Protein AF-A0A3M1E7M9-F1 (afdb_monomer_lite)

Structure (mmCIF, N/CA/C/O backbone):
data_AF-A0A3M1E7M9-F1
#
_entry.id   AF-A0A3M1E7M9-F1
#
loop_
_atom_site.group_PDB
_atom_site.id
_atom_site.type_symbol
_atom_site.label_atom_id
_atom_site.label_alt_id
_atom_site.label_comp_id
_atom_site.label_asym_id
_atom_site.label_entity_id
_atom_site.label_seq_id
_atom_site.pdbx_PDB_ins_code
_atom_site.Cartn_x
_atom_site.Cartn_y
_atom_site.Cartn_z
_atom_site.occupancy
_atom_site.B_iso_or_equiv
_atom_site.auth_seq_id
_atom_site.auth_comp_id
_atom_site.auth_asym_id
_atom_site.auth_atom_id
_atom_site.pdbx_PDB_model_num
ATOM 1 N N . MET A 1 1 ? 15.498 14.305 -27.304 1.00 53.19 1 MET A N 1
ATOM 2 C CA . MET A 1 1 ? 16.565 13.581 -26.579 1.00 53.19 1 MET A CA 1
ATOM 3 C C . MET A 1 1 ? 16.084 12.156 -26.395 1.00 53.19 1 MET A C 1
ATOM 5 O O . MET A 1 1 ? 14.918 11.993 -26.064 1.00 53.19 1 MET A O 1
ATOM 9 N N . ASN A 1 2 ? 16.913 11.148 -26.668 1.00 62.56 2 ASN A N 1
ATOM 10 C CA . ASN A 1 2 ? 16.513 9.755 -26.461 1.00 62.56 2 ASN A CA 1
ATOM 11 C C . ASN A 1 2 ? 16.380 9.504 -24.957 1.00 62.56 2 ASN A C 1
ATOM 13 O O . ASN A 1 2 ? 17.324 9.768 -24.212 1.00 62.56 2 ASN A O 1
ATOM 17 N N . THR A 1 3 ? 15.216 9.039 -24.512 1.00 67.75 3 THR A N 1
ATOM 18 C CA . THR A 1 3 ? 15.017 8.628 -23.123 1.00 67.75 3 THR A CA 1
ATOM 19 C C . THR A 1 3 ? 15.989 7.491 -22.791 1.00 67.75 3 THR A C 1
ATOM 21 O O . THR A 1 3 ? 16.017 6.507 -23.534 1.00 67.75 3 THR A O 1
ATOM 24 N N . PRO A 1 4 ? 16.780 7.583 -21.706 1.00 79.31 4 PRO A N 1
ATOM 25 C CA . PRO A 1 4 ? 17.710 6.529 -21.319 1.00 79.31 4 PRO A CA 1
ATOM 26 C C . PRO A 1 4 ? 16.947 5.375 -20.653 1.00 79.31 4 PRO A C 1
ATOM 28 O O . PRO A 1 4 ? 16.944 5.239 -19.433 1.00 79.31 4 PRO A O 1
ATOM 31 N N . VAL A 1 5 ? 16.257 4.564 -21.456 1.00 87.88 5 VAL A N 1
ATOM 32 C CA . VAL A 1 5 ? 15.600 3.337 -20.988 1.00 87.88 5 VAL A CA 1
ATOM 33 C C . VAL A 1 5 ? 16.650 2.227 -20.887 1.00 87.88 5 VAL A C 1
ATOM 35 O O . VAL A 1 5 ? 17.289 1.927 -21.899 1.00 87.88 5 VAL A O 1
ATOM 38 N N . PRO A 1 6 ? 16.859 1.620 -19.703 1.00 90.44 6 PRO A N 1
ATOM 39 C CA . PRO A 1 6 ? 17.775 0.495 -19.565 1.00 90.44 6 PRO A CA 1
ATOM 40 C C . PRO A 1 6 ? 17.345 -0.690 -20.435 1.00 90.44 6 PRO A C 1
ATOM 42 O O . PRO A 1 6 ? 16.156 -0.927 -20.651 1.00 90.44 6 PRO A O 1
ATOM 45 N N . VAL A 1 7 ? 18.322 -1.453 -20.923 1.00 91.00 7 VAL A N 1
ATOM 46 C CA . VAL A 1 7 ? 18.052 -2.683 -21.676 1.00 91.00 7 VAL A CA 1
ATOM 47 C C . VAL A 1 7 ? 17.477 -3.738 -20.715 1.00 91.00 7 VAL A C 1
ATOM 49 O O . VAL A 1 7 ? 17.977 -3.847 -19.596 1.00 91.00 7 VAL A O 1
ATOM 52 N N . PRO A 1 8 ? 16.441 -4.504 -21.107 1.00 91.44 8 PRO A N 1
ATOM 53 C CA . PRO A 1 8 ? 15.911 -5.586 -20.283 1.00 91.44 8 PRO A CA 1
ATOM 54 C C . PRO A 1 8 ? 16.950 -6.679 -20.020 1.00 91.44 8 PRO A C 1
ATOM 56 O O . PRO A 1 8 ? 17.658 -7.099 -20.937 1.00 91.44 8 PRO A O 1
ATOM 59 N N . ASP A 1 9 ? 16.975 -7.189 -18.790 1.00 89.44 9 ASP A N 1
ATOM 60 C CA . ASP A 1 9 ? 17.761 -8.369 -18.438 1.00 89.44 9 ASP A CA 1
ATOM 61 C C . ASP A 1 9 ? 17.185 -9.645 -19.074 1.00 89.44 9 ASP A C 1
ATOM 63 O O . ASP A 1 9 ? 16.005 -9.732 -19.428 1.00 89.44 9 ASP A O 1
ATOM 67 N N . SER A 1 10 ? 18.020 -10.680 -19.193 1.00 92.12 10 SER A N 1
ATOM 68 C CA . SER A 1 10 ? 17.574 -11.997 -19.646 1.00 92.12 10 SER A CA 1
ATOM 69 C C . SER A 1 10 ? 16.642 -12.645 -18.621 1.00 92.12 10 SER A C 1
ATOM 71 O O . SER A 1 10 ? 17.006 -12.799 -17.454 1.00 92.12 10 SER A O 1
ATOM 73 N N . ILE A 1 11 ? 15.473 -13.104 -19.066 1.00 92.94 11 ILE A N 1
ATOM 74 C CA . ILE A 1 11 ? 14.528 -13.825 -18.210 1.00 92.94 11 ILE A CA 1
ATOM 75 C C . ILE A 1 11 ? 15.041 -15.266 -18.005 1.00 92.94 11 ILE A C 1
ATOM 77 O O . ILE A 1 11 ? 15.313 -15.955 -18.989 1.00 92.94 11 ILE A O 1
ATOM 81 N N . PRO A 1 12 ? 15.151 -15.761 -16.756 1.00 89.94 12 PRO A N 1
ATOM 82 C CA . PRO A 1 12 ? 15.818 -17.034 -16.454 1.00 89.94 12 PRO A CA 1
ATOM 83 C C . PRO A 1 12 ? 15.037 -18.287 -16.890 1.00 89.94 12 PRO A C 1
ATOM 85 O O . PRO A 1 12 ? 15.571 -19.391 -16.856 1.00 89.94 12 PRO A O 1
ATOM 88 N N . THR A 1 13 ? 13.764 -18.148 -17.263 1.00 93.62 13 THR A N 1
ATOM 89 C CA . THR A 1 13 ? 12.902 -19.242 -17.735 1.00 93.62 13 THR A CA 1
ATOM 90 C C . THR A 1 13 ? 11.836 -18.700 -18.692 1.00 93.62 13 THR A C 1
ATOM 92 O O . THR A 1 13 ? 11.834 -17.516 -19.029 1.00 93.62 13 THR A O 1
ATOM 95 N N . ALA A 1 14 ? 10.908 -19.548 -19.138 1.00 95.50 14 ALA A N 1
ATOM 96 C CA . ALA A 1 14 ? 9.787 -19.132 -19.968 1.00 95.50 14 ALA A CA 1
ATOM 97 C C . ALA A 1 14 ? 8.966 -18.035 -19.267 1.00 95.50 14 ALA A C 1
ATOM 99 O O . ALA A 1 14 ? 8.345 -18.265 -18.227 1.00 95.50 14 ALA A O 1
ATOM 100 N N . TRP A 1 15 ? 8.940 -16.847 -19.876 1.00 95.75 15 TRP A N 1
ATOM 101 C CA . TRP A 1 15 ? 8.303 -15.641 -19.337 1.00 95.75 15 TRP A CA 1
ATOM 102 C C . TRP A 1 15 ? 6.825 -15.843 -18.959 1.00 95.75 15 TRP A C 1
ATOM 104 O O . TRP A 1 15 ? 6.336 -15.228 -18.012 1.00 95.75 15 TRP A O 1
ATOM 114 N N . GLY A 1 16 ? 6.129 -16.749 -19.656 1.00 97.19 16 GLY A N 1
ATOM 115 C CA . GLY A 1 16 ? 4.718 -17.056 -19.425 1.00 97.19 16 GLY A CA 1
ATOM 116 C C . GLY A 1 16 ? 4.407 -17.536 -18.004 1.00 97.19 16 GLY A C 1
ATOM 117 O O . GLY A 1 16 ? 3.324 -17.247 -17.503 1.00 97.19 16 GLY A O 1
ATOM 118 N N . TRP A 1 17 ? 5.352 -18.189 -17.315 1.00 96.88 17 TRP A N 1
ATOM 119 C CA . TRP A 1 17 ? 5.167 -18.578 -15.911 1.00 96.88 17 TRP A CA 1
ATOM 120 C C . TRP A 1 17 ? 5.060 -17.365 -14.992 1.00 96.88 17 TRP A C 1
ATOM 122 O O . TRP A 1 17 ? 4.140 -17.286 -14.180 1.00 96.88 17 TRP A O 1
ATOM 132 N N . PHE A 1 18 ? 5.963 -16.396 -15.148 1.00 97.31 18 PHE A N 1
ATOM 133 C CA . PHE A 1 18 ? 5.931 -15.165 -14.362 1.00 97.31 18 PHE A CA 1
ATOM 134 C C . PHE A 1 18 ? 4.671 -14.357 -14.660 1.00 97.31 18 PHE A C 1
ATOM 136 O O . PHE A 1 18 ? 4.034 -13.872 -13.731 1.00 97.31 18 PHE A O 1
ATOM 143 N N . GLN A 1 19 ? 4.261 -14.285 -15.931 1.00 97.44 19 GLN A N 1
ATOM 144 C CA . GLN A 1 19 ? 3.019 -13.616 -16.320 1.00 97.44 19 GLN A CA 1
ATOM 145 C C . GLN A 1 19 ? 1.799 -14.291 -15.684 1.00 97.44 19 GLN A C 1
ATOM 147 O O . GLN A 1 19 ? 0.935 -13.614 -15.134 1.00 97.44 19 GLN A O 1
ATOM 152 N N . PHE A 1 20 ? 1.726 -15.622 -15.731 1.00 98.12 20 PHE A N 1
ATOM 153 C CA . PHE A 1 20 ? 0.634 -16.377 -15.125 1.00 98.12 20 PHE A CA 1
ATOM 154 C C . PHE A 1 20 ? 0.550 -16.133 -13.614 1.00 98.12 20 PHE A C 1
ATOM 156 O O . PHE A 1 20 ? -0.514 -15.774 -13.109 1.00 98.12 20 PHE A O 1
ATOM 163 N N . PHE A 1 21 ? 1.665 -16.270 -12.890 1.00 97.69 21 PHE A N 1
ATOM 164 C CA . PHE A 1 21 ? 1.666 -16.060 -11.443 1.00 97.69 21 PHE A CA 1
ATOM 165 C C . PHE A 1 21 ? 1.433 -14.599 -11.056 1.00 97.69 21 PHE A C 1
ATOM 167 O O . PHE A 1 21 ? 0.767 -14.350 -10.051 1.00 97.69 21 PHE A O 1
ATOM 174 N N . LEU A 1 22 ? 1.900 -13.635 -11.851 1.00 97.94 22 LEU A N 1
ATOM 175 C CA . LEU A 1 22 ? 1.548 -12.224 -11.691 1.00 97.94 22 LEU A CA 1
ATOM 176 C C . LEU A 1 22 ? 0.029 -12.031 -11.791 1.00 97.94 22 LEU A C 1
ATOM 178 O O . LEU A 1 22 ? -0.579 -11.469 -10.881 1.00 97.94 22 LEU A O 1
ATOM 182 N N . LEU A 1 23 ? -0.593 -12.553 -12.853 1.00 97.88 23 LEU A N 1
ATOM 183 C CA . LEU A 1 23 ? -2.036 -12.443 -13.088 1.00 97.88 23 LEU A CA 1
ATOM 184 C C . LEU A 1 23 ? -2.884 -13.234 -12.083 1.00 97.88 23 LEU A C 1
ATOM 186 O O . LEU A 1 23 ? -4.052 -12.910 -11.903 1.00 97.88 23 LEU A O 1
ATOM 190 N N . LEU A 1 24 ? -2.318 -14.238 -11.413 1.00 98.00 24 LEU A N 1
ATOM 191 C CA . LEU A 1 24 ? -2.980 -14.966 -10.330 1.00 98.00 24 LEU A CA 1
ATOM 192 C C . LEU A 1 24 ? -2.858 -14.238 -8.985 1.00 98.00 24 LEU A C 1
ATOM 194 O O . LEU A 1 24 ? -3.837 -14.092 -8.257 1.00 98.00 24 LEU A O 1
ATOM 198 N N . THR A 1 25 ? -1.651 -13.798 -8.630 1.00 98.06 25 THR A N 1
ATOM 199 C CA . THR A 1 25 ? -1.359 -13.254 -7.295 1.00 98.06 25 THR A CA 1
ATOM 200 C C . THR A 1 25 ? -1.782 -11.799 -7.143 1.00 98.06 25 THR A C 1
ATOM 202 O O . THR A 1 25 ? -2.200 -11.407 -6.054 1.00 98.06 25 THR A O 1
ATOM 205 N N . PHE A 1 26 ? -1.765 -11.007 -8.218 1.00 98.00 26 PHE A N 1
ATOM 206 C CA . PHE A 1 26 ? -2.193 -9.611 -8.162 1.00 98.00 26 PHE A CA 1
ATOM 207 C C . PHE A 1 26 ? -3.688 -9.452 -7.815 1.00 98.00 26 PHE A C 1
ATOM 209 O O . PHE A 1 26 ? -3.991 -8.698 -6.890 1.00 98.00 26 PHE A O 1
ATOM 216 N N . PRO A 1 27 ? -4.640 -10.193 -8.421 1.00 98.44 27 PRO A N 1
ATOM 217 C CA . PRO A 1 27 ? -6.035 -10.163 -7.978 1.00 98.44 27 PRO A CA 1
ATOM 218 C C . PRO A 1 27 ? -6.232 -10.607 -6.525 1.00 98.44 27 PRO A C 1
ATOM 220 O O . PRO A 1 27 ? -7.061 -10.030 -5.824 1.00 98.44 27 PRO A O 1
ATOM 223 N N . LEU A 1 28 ? -5.460 -11.590 -6.045 1.00 98.31 28 LEU A N 1
ATOM 224 C CA . LEU A 1 28 ? -5.510 -12.013 -4.640 1.00 98.31 28 LEU A CA 1
ATOM 225 C C . LEU A 1 28 ? -5.034 -10.896 -3.705 1.00 98.31 28 LEU A C 1
ATOM 227 O O . LEU A 1 28 ? -5.691 -10.614 -2.706 1.00 98.31 28 LEU A O 1
ATOM 231 N N . HIS A 1 29 ? -3.950 -10.201 -4.055 1.00 98.38 29 HIS A N 1
ATOM 232 C CA . HIS A 1 29 ? -3.526 -9.001 -3.336 1.00 98.38 29 HIS A CA 1
ATOM 233 C C . HIS A 1 29 ? -4.631 -7.938 -3.305 1.00 98.38 29 HIS A C 1
ATOM 235 O O . HIS A 1 29 ? -4.942 -7.409 -2.239 1.00 98.38 29 HIS A O 1
ATOM 241 N N . LEU A 1 30 ? -5.272 -7.664 -4.448 1.00 98.00 30 LEU A N 1
ATOM 242 C CA . LEU A 1 30 ? -6.365 -6.693 -4.532 1.00 98.00 30 LEU A CA 1
ATOM 243 C C . LEU A 1 30 ? -7.579 -7.098 -3.692 1.00 98.00 30 LEU A C 1
ATOM 245 O O . LEU A 1 30 ? -8.197 -6.229 -3.077 1.00 98.00 30 LEU A O 1
ATOM 249 N N . LEU A 1 31 ? -7.915 -8.387 -3.626 1.00 98.50 31 LEU A N 1
ATOM 250 C CA . LEU A 1 31 ? -8.987 -8.891 -2.768 1.00 98.50 31 LEU A CA 1
ATOM 251 C C . LEU A 1 31 ? -8.725 -8.528 -1.299 1.00 98.50 31 LEU A C 1
ATOM 253 O O . LEU A 1 31 ? -9.602 -7.965 -0.636 1.00 98.50 31 LEU A O 1
ATOM 257 N N . PHE A 1 32 ? -7.518 -8.802 -0.800 1.00 98.50 32 PHE A N 1
ATOM 258 C CA . PHE A 1 32 ? -7.154 -8.488 0.583 1.00 98.50 32 PHE A CA 1
ATOM 259 C C . PHE A 1 32 ? -7.002 -6.984 0.823 1.00 98.50 32 PHE A C 1
ATOM 261 O O . PHE A 1 32 ? -7.486 -6.506 1.846 1.00 98.50 32 PHE A O 1
ATOM 268 N N . MET A 1 33 ? -6.459 -6.222 -0.133 1.00 98.19 33 MET A N 1
ATOM 269 C CA . MET A 1 33 ? -6.384 -4.758 -0.044 1.00 98.19 33 MET A CA 1
ATOM 270 C C . MET A 1 33 ? -7.763 -4.109 0.073 1.00 98.19 33 MET A C 1
ATOM 272 O O . MET A 1 33 ? -7.983 -3.261 0.938 1.00 98.19 33 MET A O 1
ATOM 276 N N . ASN A 1 34 ? -8.713 -4.512 -0.774 1.00 98.00 34 ASN A N 1
ATOM 277 C CA . ASN A 1 34 ? -10.070 -3.969 -0.731 1.00 98.00 34 ASN A CA 1
ATOM 278 C C . ASN A 1 34 ? -10.808 -4.405 0.539 1.00 98.00 34 ASN A C 1
ATOM 280 O O . ASN A 1 34 ? -11.524 -3.604 1.137 1.00 98.00 34 ASN A O 1
ATOM 284 N N . SER A 1 35 ? -10.586 -5.642 0.992 1.00 98.50 35 SER A N 1
ATOM 285 C CA . SER A 1 35 ? -11.126 -6.126 2.266 1.00 98.50 35 SER A CA 1
ATOM 286 C C . SER A 1 35 ? -10.567 -5.334 3.450 1.00 98.50 35 SER A C 1
ATOM 288 O O . SER A 1 35 ? -11.333 -4.928 4.318 1.00 98.50 35 SER A O 1
ATOM 290 N N . LEU A 1 36 ? -9.259 -5.056 3.467 1.00 98.62 36 LEU A N 1
ATOM 291 C CA . LEU A 1 36 ? -8.586 -4.243 4.482 1.00 98.62 36 LEU A CA 1
ATOM 292 C C . LEU A 1 36 ? -9.150 -2.821 4.531 1.00 98.62 36 LEU A C 1
ATOM 294 O O . LEU A 1 36 ? -9.538 -2.346 5.601 1.00 98.62 36 LEU A O 1
ATOM 298 N N . LEU A 1 37 ? -9.212 -2.145 3.382 1.00 98.25 37 LEU A N 1
ATOM 299 C CA . LEU A 1 37 ? -9.716 -0.777 3.303 1.00 98.25 37 LEU A CA 1
ATOM 300 C C . LEU A 1 37 ? -11.198 -0.717 3.699 1.00 98.25 37 LEU A C 1
ATOM 302 O O . LEU A 1 37 ? -11.582 0.110 4.525 1.00 98.25 37 LEU A O 1
ATOM 306 N N . GLY A 1 38 ? -12.011 -1.636 3.172 1.00 98.12 38 GLY A N 1
ATOM 307 C CA . GLY A 1 38 ? -13.432 -1.744 3.491 1.00 98.12 38 GLY A CA 1
ATOM 308 C C . GLY A 1 38 ? -13.678 -2.010 4.976 1.00 98.12 38 GLY A C 1
ATOM 309 O O . GLY A 1 38 ? -14.426 -1.268 5.613 1.00 98.12 38 GLY A O 1
ATOM 310 N N . ALA A 1 39 ? -13.003 -3.006 5.555 1.00 98.31 39 ALA A N 1
ATOM 311 C CA . ALA A 1 39 ? -13.095 -3.323 6.979 1.00 98.31 39 ALA A CA 1
ATOM 312 C C . ALA A 1 39 ? -12.673 -2.137 7.856 1.00 98.31 39 ALA A C 1
ATOM 314 O O . ALA A 1 39 ? -13.359 -1.826 8.826 1.00 98.31 39 ALA A O 1
ATOM 315 N N . SER A 1 40 ? -11.600 -1.431 7.491 1.00 98.31 40 SER A N 1
ATOM 316 C CA . SER A 1 40 ? -11.115 -0.270 8.246 1.00 98.31 40 SER A CA 1
ATOM 317 C C . SER A 1 40 ? -12.119 0.889 8.223 1.00 98.31 40 SER A C 1
ATOM 319 O O . SER A 1 40 ? -12.407 1.482 9.261 1.00 98.31 40 SER A O 1
ATOM 321 N N . VAL A 1 41 ? -12.721 1.187 7.066 1.00 98.31 41 VAL A N 1
ATOM 322 C CA . VAL A 1 41 ? -13.752 2.234 6.944 1.00 98.31 41 VAL A CA 1
ATOM 323 C C . VAL A 1 41 ? -15.025 1.860 7.712 1.00 98.31 41 VAL A C 1
ATOM 325 O O . VAL A 1 41 ? -15.589 2.694 8.428 1.00 98.31 41 VAL A O 1
ATOM 328 N N . VAL A 1 42 ? -15.472 0.604 7.615 1.00 98.50 42 VAL A N 1
ATOM 329 C CA . VAL A 1 42 ? -16.630 0.116 8.382 1.00 98.50 42 VAL A CA 1
ATOM 330 C C . VAL A 1 42 ? -16.340 0.162 9.884 1.00 98.50 42 VAL A C 1
ATOM 332 O O . VAL A 1 42 ? -17.203 0.601 10.644 1.00 98.50 42 VAL A O 1
ATOM 335 N N . ALA A 1 43 ? -15.128 -0.196 10.313 1.00 98.19 43 ALA A N 1
ATOM 336 C CA . ALA A 1 43 ? -14.710 -0.134 11.709 1.00 98.19 43 ALA A CA 1
ATOM 337 C C . ALA A 1 43 ? -14.741 1.297 12.258 1.00 98.19 43 ALA A C 1
ATOM 339 O O . ALA A 1 43 ? -15.254 1.498 13.355 1.00 98.19 43 ALA A O 1
ATOM 340 N N . VAL A 1 44 ? -14.295 2.301 11.491 1.00 98.31 44 VAL A N 1
ATOM 341 C CA . VAL A 1 44 ? -14.434 3.721 11.873 1.00 98.31 44 VAL A CA 1
ATOM 342 C C . VAL A 1 44 ? -15.902 4.085 12.107 1.00 98.31 44 VAL A C 1
ATOM 344 O O . VAL A 1 44 ? -16.242 4.660 13.145 1.00 98.31 44 VAL A O 1
ATOM 347 N N . ARG A 1 45 ? -16.793 3.729 11.171 1.00 98.19 45 ARG A N 1
ATOM 348 C CA . ARG A 1 45 ? -18.230 4.025 11.288 1.00 98.19 45 ARG A CA 1
ATOM 349 C C . ARG A 1 45 ? -18.850 3.342 12.508 1.00 98.19 45 ARG A C 1
ATOM 351 O O . ARG A 1 45 ? -19.599 3.981 13.244 1.00 98.19 45 ARG A O 1
ATOM 358 N N . ALA A 1 46 ? -18.557 2.058 12.698 1.00 97.88 46 ALA A N 1
ATOM 359 C CA . ALA A 1 46 ? -19.039 1.263 13.820 1.00 97.88 46 ALA A CA 1
ATOM 360 C C . ALA A 1 46 ? -18.546 1.845 15.155 1.00 97.88 46 ALA A C 1
ATOM 362 O O . ALA A 1 46 ? -19.333 2.003 16.085 1.00 97.88 46 ALA A O 1
ATOM 363 N N . HIS A 1 47 ? -17.278 2.265 15.223 1.00 97.25 47 HIS A N 1
ATOM 364 C CA . HIS A 1 47 ? -16.681 2.846 16.425 1.00 97.25 47 HIS A CA 1
ATOM 365 C C . HIS A 1 47 ? -17.364 4.167 16.794 1.00 97.25 47 HIS A C 1
ATOM 367 O O . HIS A 1 47 ? -17.761 4.362 17.940 1.00 97.25 47 HIS A O 1
ATOM 373 N N . LEU A 1 48 ? -17.593 5.052 15.818 1.00 96.81 48 LEU A N 1
ATOM 374 C CA . LEU A 1 48 ? -18.315 6.311 16.038 1.00 96.81 48 LEU A CA 1
ATOM 375 C C . LEU A 1 48 ? -19.750 6.106 16.543 1.00 96.81 48 LEU A C 1
ATOM 377 O O . LEU A 1 48 ? -20.271 6.961 17.257 1.00 96.81 48 LEU A O 1
ATOM 381 N N . LYS A 1 49 ? -20.376 4.982 16.182 1.00 96.06 49 LYS A N 1
ATOM 382 C CA . LYS A 1 49 ? -21.719 4.594 16.628 1.00 96.06 49 LYS A CA 1
ATOM 383 C C . LYS A 1 49 ? -21.732 3.782 17.929 1.00 96.06 49 LYS A C 1
ATOM 385 O O . LYS A 1 49 ? -22.814 3.527 18.447 1.00 96.06 49 LYS A O 1
ATOM 390 N N . GLY A 1 50 ? -20.571 3.384 18.452 1.00 93.12 50 GLY A N 1
ATOM 391 C CA . GLY A 1 50 ? -20.470 2.506 19.620 1.00 93.12 50 GLY A CA 1
ATOM 392 C C . GLY A 1 50 ? -20.959 1.075 19.363 1.00 93.12 50 GLY A C 1
ATOM 393 O O . GLY A 1 50 ? -21.414 0.416 20.291 1.00 93.12 50 GLY A O 1
ATOM 394 N N . GLU A 1 51 ? -20.906 0.602 18.115 1.00 94.31 51 GLU A N 1
ATOM 395 C CA . GLU A 1 51 ? -21.313 -0.757 17.735 1.00 94.31 51 GLU A CA 1
ATOM 396 C C . GLU A 1 51 ? -20.228 -1.781 18.136 1.00 94.31 51 GLU A C 1
ATOM 398 O O . GLU A 1 51 ? -19.039 -1.555 17.897 1.00 94.31 51 GLU A O 1
ATOM 403 N N . GLU A 1 52 ? -20.621 -2.950 18.662 1.00 93.56 52 GLU A N 1
ATOM 404 C CA . GLU A 1 52 ? -19.686 -4.044 19.011 1.00 93.56 52 GLU A CA 1
ATOM 405 C C . GLU A 1 52 ? -18.856 -4.525 17.808 1.00 93.56 52 GLU A C 1
ATOM 407 O O . GLU A 1 52 ? -17.703 -4.934 17.959 1.00 93.56 52 GLU A O 1
ATOM 412 N N . LEU A 1 53 ? -19.408 -4.379 16.596 1.00 96.62 53 LEU A N 1
ATOM 413 C CA . LEU A 1 53 ? -18.740 -4.668 15.327 1.00 96.62 53 LEU A CA 1
ATOM 414 C C . LEU A 1 53 ? -17.377 -3.970 15.200 1.00 96.62 53 LEU A C 1
ATOM 416 O O . LEU A 1 53 ? -16.465 -4.511 14.579 1.00 96.62 53 LEU A O 1
ATOM 420 N N . ALA A 1 54 ? -17.210 -2.787 15.795 1.00 96.19 54 ALA A N 1
ATOM 421 C CA . ALA A 1 54 ? -15.946 -2.062 15.759 1.00 96.19 54 ALA A CA 1
ATOM 422 C C . ALA A 1 54 ? -14.800 -2.851 16.406 1.00 96.19 54 ALA A C 1
ATOM 424 O O . ALA A 1 54 ? -13.679 -2.811 15.899 1.00 96.19 54 ALA A O 1
ATOM 425 N N . HIS A 1 55 ? -15.085 -3.575 17.493 1.00 95.38 55 HIS A N 1
ATOM 426 C CA . HIS A 1 55 ? -14.092 -4.384 18.190 1.00 95.38 55 HIS A CA 1
ATOM 427 C C . HIS A 1 55 ? -13.788 -5.680 17.434 1.00 95.38 55 HIS A C 1
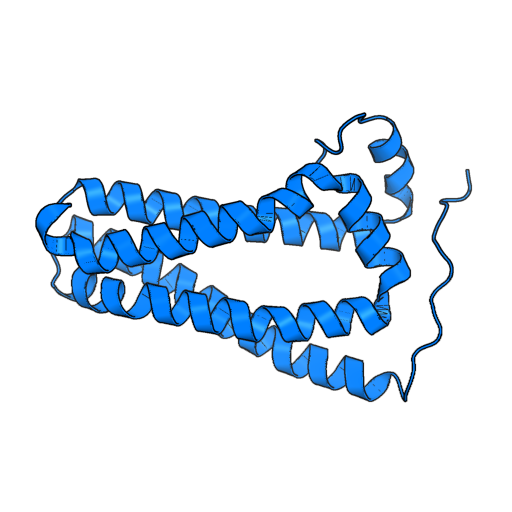ATOM 429 O O . HIS A 1 55 ? -12.629 -6.073 17.337 1.00 95.38 55 HIS A O 1
ATOM 435 N N . GLU A 1 56 ? -14.801 -6.313 16.841 1.00 97.31 56 GLU A N 1
ATOM 436 C CA . GLU A 1 56 ? -14.589 -7.500 16.003 1.00 97.31 56 GLU A CA 1
ATOM 437 C C . GLU A 1 56 ? -13.744 -7.177 14.766 1.00 97.31 56 GLU A C 1
ATOM 439 O O . GLU A 1 56 ? -12.809 -7.906 14.440 1.00 97.31 56 GLU A O 1
ATOM 444 N N . LEU A 1 57 ? -13.990 -6.033 14.121 1.00 97.88 57 LEU A N 1
ATOM 445 C CA . LEU A 1 57 ? -13.159 -5.583 13.005 1.00 97.88 57 LEU A CA 1
ATOM 446 C C . LEU A 1 57 ? -11.747 -5.186 13.451 1.00 97.88 57 LEU A C 1
ATOM 448 O O . LEU A 1 57 ? -10.802 -5.436 12.706 1.00 97.88 57 LEU A O 1
ATOM 452 N N . ALA A 1 58 ? -11.577 -4.627 14.655 1.00 96.88 58 ALA A N 1
ATOM 453 C CA . ALA A 1 58 ? -10.257 -4.289 15.193 1.00 96.88 58 ALA A CA 1
ATOM 454 C C . ALA A 1 58 ? -9.316 -5.507 15.219 1.00 96.88 58 ALA A C 1
ATOM 456 O O . ALA A 1 58 ? -8.177 -5.392 14.777 1.00 96.88 58 ALA A O 1
ATOM 457 N N . LYS A 1 59 ? -9.826 -6.682 15.609 1.00 97.38 59 LYS A N 1
ATOM 458 C CA . LYS A 1 59 ? -9.075 -7.952 15.648 1.00 97.38 59 LYS A CA 1
ATOM 459 C C . LYS A 1 59 ? -8.695 -8.476 14.260 1.00 97.38 59 LYS A C 1
ATOM 461 O O . LYS A 1 59 ? -7.683 -9.152 14.091 1.00 97.38 59 LYS A O 1
ATOM 466 N N . VAL A 1 60 ? -9.525 -8.198 13.254 1.00 97.88 60 VAL A N 1
ATOM 467 C CA . VAL A 1 60 ? -9.362 -8.735 11.891 1.00 97.88 60 VAL A CA 1
ATOM 468 C C . VAL A 1 60 ? -8.463 -7.845 11.026 1.00 97.88 60 VAL A C 1
ATOM 470 O O . VAL A 1 60 ? -7.780 -8.349 10.134 1.00 97.88 60 VAL A O 1
ATOM 473 N N . ILE A 1 61 ? -8.411 -6.535 11.280 1.00 98.44 61 ILE A N 1
ATOM 474 C CA . ILE A 1 61 ? -7.611 -5.588 10.484 1.00 98.44 61 ILE A CA 1
ATOM 475 C C . ILE A 1 61 ? -6.112 -5.968 10.432 1.00 98.44 61 ILE A C 1
ATOM 477 O O . ILE A 1 61 ? -5.578 -6.009 9.321 1.00 98.44 61 ILE A O 1
ATOM 481 N N . PRO A 1 62 ? -5.418 -6.316 11.540 1.00 98.19 62 PRO A N 1
ATOM 482 C CA . PRO A 1 62 ? -4.022 -6.762 11.480 1.00 98.19 62 PRO A CA 1
ATOM 483 C C . PRO A 1 62 ? -3.822 -8.005 10.603 1.00 98.19 62 PRO A C 1
ATOM 485 O O . PRO A 1 62 ? -2.879 -8.060 9.811 1.00 98.19 62 PRO A O 1
ATOM 488 N N . LEU A 1 63 ? -4.743 -8.974 10.674 1.00 98.25 63 LEU A N 1
ATOM 489 C CA . LEU A 1 63 ? -4.723 -10.158 9.811 1.00 98.25 63 LEU A CA 1
ATOM 490 C C . LEU A 1 63 ? -4.863 -9.773 8.331 1.00 98.25 63 LEU A C 1
ATOM 492 O O . LEU A 1 63 ? -4.126 -10.285 7.488 1.00 98.25 63 LEU A O 1
ATOM 496 N N . LEU A 1 64 ? -5.773 -8.851 8.008 1.00 98.50 64 LEU A N 1
ATOM 497 C CA . LEU A 1 64 ? -5.950 -8.359 6.640 1.00 98.50 64 LEU A CA 1
ATOM 498 C C . LEU A 1 64 ? -4.707 -7.624 6.123 1.00 98.50 64 LEU A C 1
ATOM 500 O O . LEU A 1 64 ? -4.373 -7.789 4.949 1.00 98.50 64 LEU A O 1
ATOM 504 N N . ILE A 1 65 ? -3.991 -6.875 6.972 1.00 98.31 65 ILE A N 1
ATOM 505 C CA . ILE A 1 65 ? -2.692 -6.281 6.609 1.00 98.31 65 ILE A CA 1
ATOM 506 C C . ILE A 1 65 ? -1.670 -7.382 6.307 1.00 98.31 65 ILE A C 1
ATOM 508 O O . ILE A 1 65 ? -1.024 -7.335 5.263 1.00 98.31 65 ILE A O 1
ATOM 512 N N . ALA A 1 66 ? -1.545 -8.396 7.165 1.00 97.81 66 ALA A N 1
ATOM 513 C CA . ALA A 1 66 ? -0.589 -9.484 6.956 1.00 97.81 66 ALA A CA 1
ATOM 514 C C . ALA A 1 66 ? -0.849 -10.246 5.642 1.00 97.81 66 ALA A C 1
ATOM 516 O O . ALA A 1 66 ? 0.078 -10.488 4.866 1.00 97.81 66 ALA A O 1
ATOM 517 N N . LEU A 1 67 ? -2.114 -10.569 5.351 1.00 98.31 67 LEU A N 1
ATOM 518 C CA . LEU A 1 67 ? -2.510 -11.207 4.091 1.00 98.31 67 LEU A CA 1
ATOM 519 C C . LEU A 1 67 ? -2.216 -10.303 2.894 1.00 98.31 67 LEU A C 1
ATOM 521 O O . LEU A 1 67 ? -1.594 -10.737 1.929 1.00 98.31 67 LEU A O 1
ATOM 525 N N . THR A 1 68 ? -2.599 -9.032 2.983 1.00 98.19 68 THR A N 1
ATOM 526 C CA . THR A 1 68 ? -2.320 -8.020 1.962 1.00 98.19 68 THR A CA 1
ATOM 527 C C . THR A 1 68 ? -0.836 -7.954 1.612 1.00 98.19 68 THR A C 1
ATOM 529 O O . THR A 1 68 ? -0.484 -8.002 0.434 1.00 98.19 68 THR A O 1
ATOM 532 N N . VAL A 1 69 ? 0.038 -7.866 2.618 1.00 96.62 69 VAL A N 1
ATOM 533 C CA . VAL A 1 69 ? 1.488 -7.762 2.418 1.00 96.62 69 VAL A CA 1
ATOM 534 C C . VAL A 1 69 ? 2.034 -9.041 1.794 1.00 96.62 69 VAL A C 1
ATOM 536 O O . VAL A 1 69 ? 2.694 -8.968 0.760 1.00 96.62 69 VAL A O 1
ATOM 539 N N . ASN A 1 70 ? 1.698 -10.211 2.344 1.00 96.38 70 ASN A N 1
ATOM 540 C CA . ASN A 1 70 ? 2.175 -11.496 1.825 1.00 96.38 70 ASN A CA 1
ATOM 541 C C . ASN A 1 70 ? 1.765 -11.717 0.364 1.00 96.38 70 ASN A C 1
ATOM 543 O O . ASN A 1 70 ? 2.592 -12.105 -0.463 1.00 96.38 70 ASN A O 1
ATOM 547 N N . PHE A 1 71 ? 0.511 -11.412 0.024 1.00 97.19 71 PHE A N 1
ATOM 548 C CA . PHE A 1 71 ? 0.037 -11.501 -1.354 1.00 97.19 71 PHE A CA 1
ATOM 549 C C . PHE A 1 71 ? 0.539 -10.362 -2.242 1.00 97.19 71 PHE A C 1
ATOM 551 O O . PHE A 1 71 ? 0.487 -10.516 -3.453 1.00 97.19 71 PHE A O 1
ATOM 558 N N . GLY A 1 72 ? 1.041 -9.258 -1.685 1.00 97.06 72 GLY A N 1
ATOM 559 C CA . GLY A 1 72 ? 1.639 -8.151 -2.436 1.00 97.06 72 GLY A CA 1
ATOM 560 C C . GLY A 1 72 ? 3.093 -8.395 -2.843 1.00 97.06 72 GLY A C 1
ATOM 561 O O . GLY A 1 72 ? 3.518 -7.930 -3.900 1.00 97.06 72 GLY A O 1
ATOM 562 N N . VAL A 1 73 ? 3.851 -9.168 -2.057 1.00 97.38 73 VAL A N 1
ATOM 563 C CA . VAL A 1 73 ? 5.256 -9.491 -2.365 1.00 97.38 73 VAL A CA 1
ATOM 564 C C . VAL A 1 73 ? 5.373 -10.272 -3.675 1.00 97.38 73 VAL A C 1
ATOM 566 O O . VAL A 1 73 ? 6.175 -9.917 -4.533 1.00 97.38 73 VAL A O 1
ATOM 569 N N . ALA A 1 74 ? 4.558 -11.311 -3.862 1.00 96.69 74 ALA A N 1
ATOM 570 C CA . ALA A 1 74 ? 4.611 -12.150 -5.059 1.00 96.69 74 ALA A CA 1
ATOM 571 C C . ALA A 1 74 ? 4.408 -11.376 -6.387 1.00 96.69 74 ALA A C 1
ATOM 573 O O . ALA A 1 74 ? 5.301 -11.434 -7.236 1.00 96.69 74 ALA A O 1
ATOM 574 N N . PRO A 1 75 ? 3.315 -10.612 -6.596 1.00 97.75 75 PRO A N 1
ATOM 575 C CA . PRO A 1 75 ? 3.111 -9.865 -7.833 1.00 97.75 75 PRO A CA 1
ATOM 576 C C . PRO A 1 75 ? 4.176 -8.785 -8.031 1.00 97.75 75 PRO A C 1
ATOM 578 O O . PRO A 1 75 ? 4.597 -8.561 -9.163 1.00 97.75 75 PRO A O 1
ATOM 581 N N . LEU A 1 76 ? 4.673 -8.162 -6.955 1.00 97.19 76 LEU A N 1
ATOM 582 C CA . LEU A 1 76 ? 5.781 -7.212 -7.040 1.00 97.19 76 LEU A CA 1
ATOM 583 C C . LEU A 1 76 ? 7.044 -7.866 -7.622 1.00 97.19 76 LEU A C 1
ATOM 585 O O . LEU A 1 76 ? 7.653 -7.314 -8.537 1.00 97.19 76 LEU A O 1
ATOM 589 N N . LEU A 1 77 ? 7.416 -9.051 -7.132 1.00 96.69 77 LEU A N 1
ATOM 590 C CA . LEU A 1 77 ? 8.590 -9.779 -7.619 1.00 96.69 77 LEU A CA 1
ATOM 591 C C . LEU A 1 77 ? 8.421 -10.233 -9.073 1.00 96.69 77 LEU A C 1
ATOM 593 O O . LEU A 1 77 ? 9.348 -10.102 -9.869 1.00 96.69 77 LEU A O 1
ATOM 597 N N . PHE A 1 78 ? 7.241 -10.723 -9.457 1.00 97.69 78 PHE A N 1
ATOM 598 C CA . PHE A 1 78 ? 7.000 -11.143 -10.841 1.00 97.69 78 PHE A CA 1
ATOM 599 C C . PHE A 1 78 ? 6.998 -9.968 -11.821 1.00 97.69 78 PHE A C 1
ATOM 601 O O . PHE A 1 78 ? 7.575 -10.078 -12.904 1.00 97.69 78 PHE A O 1
ATOM 608 N N . LEU A 1 79 ? 6.424 -8.827 -11.426 1.00 97.25 79 LEU A N 1
ATOM 609 C CA . LEU A 1 79 ? 6.495 -7.590 -12.200 1.00 97.25 79 LEU A CA 1
ATOM 610 C C . LEU A 1 79 ? 7.950 -7.150 -12.405 1.00 97.25 79 LEU A C 1
ATOM 612 O O . LEU A 1 79 ? 8.324 -6.772 -13.512 1.00 97.25 79 LEU A O 1
ATOM 616 N N . GLN A 1 80 ? 8.779 -7.239 -11.364 1.00 96.44 80 GLN A N 1
ATOM 617 C CA . GLN A 1 80 ? 10.199 -6.892 -11.432 1.00 96.44 80 GLN A CA 1
ATOM 618 C C . GLN A 1 80 ? 11.001 -7.819 -12.350 1.00 96.44 80 GLN A C 1
ATOM 620 O O . GLN A 1 80 ? 11.849 -7.341 -13.095 1.00 96.44 80 GLN A O 1
ATOM 625 N N . VAL A 1 81 ? 10.720 -9.122 -12.358 1.00 96.69 81 VAL A N 1
ATOM 626 C CA . VAL A 1 81 ? 11.389 -10.053 -13.284 1.00 96.69 81 VAL A CA 1
ATOM 627 C C . VAL A 1 81 ? 11.015 -9.757 -14.739 1.00 96.69 81 VAL A C 1
ATOM 629 O O . VAL A 1 81 ? 11.873 -9.799 -15.616 1.00 96.69 81 VAL A O 1
ATOM 632 N N . LEU A 1 82 ? 9.745 -9.448 -15.011 1.00 96.44 82 LEU A N 1
ATOM 633 C CA . LEU A 1 82 ? 9.260 -9.193 -16.372 1.00 96.44 82 LEU A CA 1
ATOM 634 C C . LEU A 1 82 ? 9.634 -7.798 -16.895 1.00 96.44 82 LEU A C 1
ATOM 636 O O . LEU A 1 82 ? 9.925 -7.631 -18.079 1.00 96.44 82 LEU A O 1
ATOM 640 N N . HIS A 1 83 ? 9.612 -6.791 -16.022 1.00 96.19 83 HIS A N 1
ATOM 641 C CA . HIS A 1 83 ? 9.673 -5.376 -16.395 1.00 96.19 83 HIS A CA 1
ATOM 642 C C . HIS A 1 83 ? 10.668 -4.568 -15.551 1.00 96.19 83 HIS A C 1
ATOM 644 O O . HIS A 1 83 ? 10.544 -3.347 -15.454 1.00 96.19 83 HIS A O 1
ATOM 650 N N . GLY A 1 84 ? 11.676 -5.216 -14.958 1.00 95.12 84 GLY A N 1
ATOM 651 C CA . GLY A 1 84 ? 12.631 -4.590 -14.036 1.00 95.12 84 GLY A CA 1
ATOM 652 C C . GLY A 1 84 ? 13.311 -3.342 -14.595 1.00 95.12 84 GLY A C 1
ATOM 653 O O . GLY A 1 84 ? 13.379 -2.326 -13.911 1.00 95.12 84 GLY A O 1
ATOM 654 N N . HIS A 1 85 ? 13.714 -3.367 -15.866 1.00 93.81 85 HIS A N 1
ATOM 655 C CA . HIS A 1 85 ? 14.318 -2.216 -16.546 1.00 93.81 85 HIS A CA 1
ATOM 656 C C . HIS A 1 85 ? 13.447 -0.942 -16.525 1.00 93.81 85 HIS A C 1
ATOM 658 O O . HIS A 1 85 ? 13.990 0.160 -16.489 1.00 93.81 85 HIS A O 1
ATOM 664 N N . LEU A 1 86 ? 12.114 -1.074 -16.501 1.00 95.62 86 LEU A N 1
ATOM 665 C CA . LEU A 1 86 ? 11.188 0.053 -16.346 1.00 95.62 86 LEU A CA 1
ATOM 666 C C . LEU A 1 86 ? 10.854 0.301 -14.877 1.00 95.62 86 LEU A C 1
ATOM 668 O O . LEU A 1 86 ? 10.910 1.438 -14.418 1.00 95.62 86 LEU A O 1
ATOM 672 N N . PHE A 1 87 ? 10.519 -0.761 -14.143 1.00 95.94 87 PHE A N 1
ATOM 673 C CA . PHE A 1 87 ? 10.034 -0.664 -12.771 1.00 95.94 87 PHE A CA 1
ATOM 674 C C . PHE A 1 87 ? 11.097 -0.111 -11.816 1.00 95.94 87 PHE A C 1
ATOM 676 O O . PHE A 1 87 ? 10.809 0.766 -11.005 1.00 95.94 87 PHE A O 1
ATOM 683 N N . TYR A 1 88 ? 12.343 -0.584 -11.916 1.00 94.69 88 TYR A N 1
ATOM 684 C CA . TYR A 1 88 ? 13.432 -0.077 -11.083 1.00 94.69 88 TYR A CA 1
ATOM 685 C C . TYR A 1 88 ? 13.771 1.370 -11.433 1.00 94.69 88 TYR A C 1
ATOM 687 O O . TYR A 1 88 ? 13.969 2.179 -10.529 1.00 94.69 88 TYR A O 1
ATOM 695 N N . ALA A 1 89 ? 13.777 1.717 -12.723 1.00 93.38 89 ALA A N 1
ATOM 696 C CA . ALA A 1 89 ? 14.014 3.087 -13.160 1.00 93.38 89 ALA A CA 1
ATOM 697 C C . ALA A 1 89 ? 12.948 4.041 -12.597 1.00 93.38 89 ALA A C 1
ATOM 699 O O . ALA A 1 89 ? 13.297 5.029 -11.950 1.00 93.38 89 ALA A O 1
ATOM 700 N N . SER A 1 90 ? 11.659 3.714 -12.746 1.00 93.75 90 SER A N 1
ATOM 701 C CA . SER A 1 90 ? 10.568 4.536 -12.211 1.00 93.75 90 SER A CA 1
ATOM 702 C C . SER A 1 90 ? 10.612 4.648 -10.683 1.00 93.75 90 SER A C 1
ATOM 704 O O . SER A 1 90 ? 10.370 5.728 -10.147 1.00 93.75 90 SER A O 1
ATOM 706 N N . SER A 1 91 ? 10.992 3.579 -9.975 1.00 93.69 91 SER A N 1
ATOM 707 C CA . SER A 1 91 ? 11.098 3.596 -8.509 1.00 93.69 91 SER A CA 1
ATOM 708 C C . SER A 1 91 ? 12.263 4.455 -8.018 1.00 93.69 91 SER A C 1
ATOM 710 O O . SER A 1 91 ? 12.121 5.170 -7.027 1.00 93.69 91 SER A O 1
ATOM 712 N N . ILE A 1 92 ? 13.399 4.436 -8.723 1.00 92.31 92 ILE A N 1
ATOM 713 C CA . ILE A 1 92 ? 14.568 5.270 -8.404 1.00 92.31 92 ILE A CA 1
ATOM 714 C C . ILE A 1 92 ? 14.244 6.759 -8.580 1.00 92.31 92 ILE A C 1
ATOM 716 O O . ILE A 1 92 ? 14.647 7.570 -7.745 1.00 92.31 92 ILE A O 1
ATOM 720 N N . LEU A 1 93 ? 13.478 7.127 -9.614 1.00 91.12 93 LEU A N 1
ATOM 721 C CA . LEU A 1 93 ? 13.082 8.519 -9.870 1.00 91.12 93 LEU A CA 1
ATOM 722 C C . LEU A 1 93 ? 12.283 9.146 -8.714 1.00 91.12 93 LEU A C 1
ATOM 724 O O . LEU A 1 93 ? 12.415 10.341 -8.455 1.00 91.12 93 LEU A O 1
ATOM 728 N N . MET A 1 94 ? 11.507 8.339 -7.986 1.00 91.25 94 MET A N 1
ATOM 729 C CA . MET A 1 94 ? 10.770 8.740 -6.779 1.00 91.25 94 MET A CA 1
ATOM 730 C C . MET A 1 94 ? 11.356 8.124 -5.501 1.00 91.25 94 MET A C 1
ATOM 732 O O . MET A 1 94 ? 10.631 7.813 -4.552 1.00 91.25 94 MET A O 1
ATOM 736 N N . GLY A 1 95 ? 12.679 7.931 -5.476 1.00 90.44 95 GLY A N 1
ATOM 737 C CA . GLY A 1 95 ? 13.372 7.110 -4.482 1.00 90.44 95 GLY A CA 1
ATOM 738 C C . GLY A 1 95 ? 13.056 7.450 -3.023 1.00 90.44 95 GLY A C 1
ATOM 739 O O . GLY A 1 95 ? 12.915 6.536 -2.213 1.00 90.44 95 GLY A O 1
ATOM 740 N N . ALA A 1 96 ? 12.868 8.729 -2.675 1.00 91.06 96 ALA A N 1
ATOM 741 C CA . ALA A 1 96 ? 12.503 9.126 -1.312 1.00 91.06 96 ALA A CA 1
ATOM 742 C C . ALA A 1 96 ? 11.152 8.530 -0.879 1.00 91.06 96 ALA A C 1
ATOM 744 O O . ALA A 1 96 ? 11.045 7.940 0.197 1.00 91.06 96 ALA A O 1
ATOM 745 N N . PHE A 1 97 ? 10.134 8.623 -1.739 1.00 93.88 97 PHE A N 1
ATOM 746 C CA . PHE A 1 97 ? 8.822 8.027 -1.484 1.00 93.88 97 PHE A CA 1
ATOM 747 C C . PHE A 1 97 ? 8.867 6.505 -1.535 1.00 93.88 97 PHE A C 1
ATOM 749 O O . PHE A 1 97 ? 8.208 5.852 -0.729 1.00 93.88 97 PHE A O 1
ATOM 756 N N . TRP A 1 98 ? 9.672 5.942 -2.438 1.00 94.81 98 TRP A N 1
ATOM 757 C CA . TRP A 1 98 ? 9.823 4.497 -2.564 1.00 94.81 98 TRP A CA 1
ATOM 758 C C . TRP A 1 98 ? 10.415 3.869 -1.298 1.00 94.81 98 TRP A C 1
ATOM 760 O O . TRP A 1 98 ? 9.870 2.904 -0.765 1.00 94.81 98 TRP A O 1
ATOM 770 N N . ILE A 1 99 ? 11.486 4.456 -0.755 1.00 94.00 99 ILE A N 1
ATOM 771 C CA . ILE A 1 99 ? 12.100 4.004 0.501 1.00 94.00 99 ILE A CA 1
ATOM 772 C C . ILE A 1 99 ? 11.162 4.229 1.694 1.00 94.00 99 ILE A C 1
ATOM 774 O O . ILE A 1 99 ? 11.117 3.393 2.598 1.00 94.00 99 ILE A O 1
ATOM 778 N N . ALA A 1 100 ? 10.363 5.302 1.687 1.00 95.88 100 ALA A N 1
ATOM 779 C CA . ALA A 1 100 ? 9.391 5.581 2.743 1.00 95.88 100 ALA A CA 1
ATOM 780 C C . ALA A 1 100 ? 8.270 4.528 2.856 1.00 95.88 100 ALA A C 1
ATOM 782 O O . ALA A 1 100 ? 7.645 4.433 3.913 1.00 95.88 100 ALA A O 1
ATOM 783 N N . LEU A 1 101 ? 8.032 3.699 1.831 1.00 96.81 101 LEU A N 1
ATOM 784 C CA . LEU A 1 101 ? 7.009 2.647 1.874 1.00 96.81 101 LEU A CA 1
ATOM 785 C C . LEU A 1 101 ? 7.206 1.674 3.046 1.00 96.81 101 LEU A C 1
ATOM 787 O O . LEU A 1 101 ? 6.228 1.293 3.685 1.00 96.81 101 LEU A O 1
ATOM 791 N N . VAL A 1 102 ? 8.451 1.303 3.366 1.00 95.94 102 VAL A N 1
ATOM 792 C CA . VAL A 1 102 ? 8.758 0.362 4.459 1.00 95.94 102 VAL A CA 1
ATOM 793 C C . VAL A 1 102 ? 8.383 0.929 5.838 1.00 95.94 102 VAL A C 1
ATOM 795 O O . VAL A 1 102 ? 7.580 0.294 6.528 1.00 95.94 102 VAL A O 1
ATOM 798 N N . PRO A 1 103 ? 8.892 2.101 6.277 1.00 97.81 103 PRO A N 1
ATOM 799 C CA . PRO A 1 103 ? 8.506 2.661 7.570 1.00 97.81 103 PRO A CA 1
ATOM 800 C C . PRO A 1 103 ? 7.017 3.019 7.639 1.00 97.81 103 PRO A C 1
ATOM 802 O O . PRO A 1 103 ? 6.408 2.842 8.692 1.00 97.81 103 PRO A O 1
ATOM 805 N N . LEU A 1 104 ? 6.403 3.462 6.536 1.00 98.12 104 LEU A N 1
ATOM 806 C CA . LEU A 1 104 ? 4.961 3.721 6.483 1.00 98.12 104 LEU A CA 1
ATOM 807 C C . LEU A 1 104 ? 4.141 2.442 6.669 1.00 98.12 104 LEU A C 1
ATOM 809 O O . LEU A 1 104 ? 3.180 2.433 7.436 1.00 98.12 104 LEU A O 1
ATOM 813 N N . LEU A 1 105 ? 4.538 1.345 6.023 1.00 97.19 105 LEU A N 1
ATOM 814 C CA . LEU A 1 105 ? 3.875 0.057 6.194 1.00 97.19 105 LEU A CA 1
ATOM 815 C C . LEU A 1 105 ? 3.987 -0.440 7.640 1.00 97.19 105 LEU A C 1
ATOM 817 O O . LEU A 1 105 ? 2.994 -0.893 8.209 1.00 97.19 105 LEU A O 1
ATOM 821 N N . LEU A 1 106 ? 5.166 -0.305 8.256 1.00 97.88 106 LEU A N 1
ATOM 822 C CA . LEU A 1 106 ? 5.353 -0.623 9.673 1.00 97.88 106 LEU A CA 1
ATOM 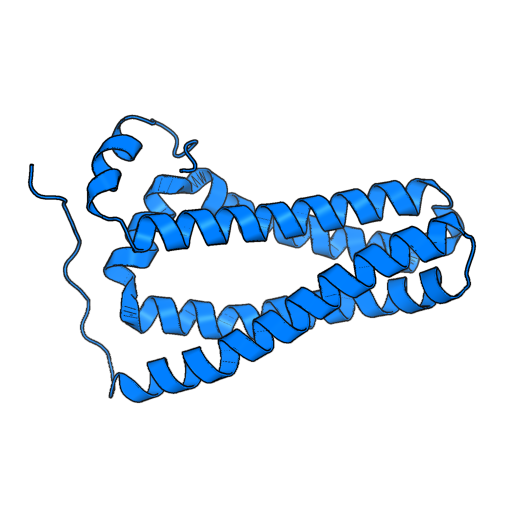823 C C . LEU A 1 106 ? 4.455 0.244 10.561 1.00 97.88 106 LEU A C 1
ATOM 825 O O . LEU A 1 106 ? 3.788 -0.289 11.444 1.00 97.88 106 LEU A O 1
ATOM 829 N N . LEU A 1 107 ? 4.385 1.553 10.307 1.00 98.06 107 LEU A N 1
ATOM 830 C CA . LEU A 1 107 ? 3.519 2.471 11.049 1.00 98.06 107 LEU A CA 1
ATOM 831 C C . LEU A 1 107 ? 2.044 2.054 10.969 1.00 98.06 107 LEU A C 1
ATOM 833 O O . LEU A 1 107 ? 1.374 1.993 11.998 1.00 98.06 107 LEU A O 1
ATOM 837 N N . ALA A 1 108 ? 1.545 1.728 9.774 1.00 98.00 108 ALA A N 1
ATOM 838 C CA . ALA A 1 108 ? 0.180 1.237 9.595 1.00 98.00 108 ALA A CA 1
ATOM 839 C C . ALA A 1 108 ? -0.059 -0.087 10.337 1.00 98.00 108 ALA A C 1
ATOM 841 O O . ALA A 1 108 ? -1.085 -0.244 10.999 1.00 98.00 108 ALA A O 1
ATOM 842 N N . TYR A 1 109 ? 0.895 -1.018 10.273 1.00 97.75 109 TYR A N 1
ATOM 843 C CA . TYR A 1 109 ? 0.769 -2.326 10.910 1.00 97.75 109 TYR A CA 1
ATOM 844 C C . TYR A 1 109 ? 0.772 -2.238 12.442 1.00 97.75 109 TYR A C 1
ATOM 846 O O . TYR A 1 109 ? -0.115 -2.784 13.099 1.00 97.75 109 TYR A O 1
ATOM 854 N N . TYR A 1 110 ? 1.707 -1.483 13.021 1.00 98.06 110 TYR A N 1
ATOM 855 C CA . TYR A 1 110 ? 1.726 -1.229 14.462 1.00 98.06 110 TYR A CA 1
ATOM 856 C C . TYR A 1 110 ? 0.519 -0.403 14.916 1.00 98.06 110 TYR A C 1
ATOM 858 O O . TYR A 1 110 ? -0.043 -0.683 15.973 1.00 98.06 110 TYR A O 1
ATOM 866 N N . GLY A 1 111 ? 0.072 0.568 14.114 1.00 98.19 111 GLY A N 1
ATOM 867 C CA . GLY A 1 111 ? -1.141 1.338 14.388 1.00 98.19 111 GLY A CA 1
ATOM 868 C C . GLY A 1 111 ? -2.394 0.461 14.441 1.00 98.19 111 GLY A C 1
ATOM 869 O O . GLY A 1 111 ? -3.222 0.634 15.333 1.00 98.19 111 GLY A O 1
ATOM 870 N N . ALA A 1 112 ? -2.508 -0.528 13.550 1.00 98.06 112 ALA A N 1
ATOM 871 C CA . ALA A 1 112 ? -3.597 -1.501 13.572 1.00 98.06 112 ALA A CA 1
ATOM 872 C C . ALA A 1 112 ? -3.564 -2.396 14.821 1.00 98.06 112 ALA A C 1
ATOM 874 O O . ALA A 1 112 ? -4.600 -2.595 15.452 1.00 98.06 112 ALA A O 1
ATOM 875 N N . TYR A 1 113 ? -2.387 -2.881 15.230 1.00 97.94 113 TYR A N 1
ATOM 876 C CA . TYR A 1 113 ? -2.259 -3.632 16.484 1.00 97.94 113 TYR A CA 1
ATOM 877 C C . TYR A 1 113 ? -2.575 -2.793 17.716 1.00 97.94 113 TYR A C 1
ATOM 879 O O . TYR A 1 113 ? -3.199 -3.280 18.657 1.00 97.94 113 TYR A O 1
ATOM 887 N N . TRP A 1 114 ? -2.161 -1.527 17.722 1.00 97.94 114 TRP A N 1
ATOM 888 C CA . TRP A 1 114 ? -2.499 -0.627 18.813 1.00 97.94 114 TRP A CA 1
ATOM 889 C C . TRP A 1 114 ? -4.011 -0.386 18.870 1.00 97.94 114 TRP A C 1
ATOM 891 O O . TRP A 1 114 ? -4.591 -0.403 19.954 1.00 97.94 114 TRP A O 1
ATOM 901 N N . TYR A 1 115 ? -4.667 -0.246 17.717 1.00 97.75 115 TYR A N 1
ATOM 902 C CA . TYR A 1 115 ? -6.121 -0.138 17.646 1.00 97.75 115 TYR A CA 1
ATOM 903 C C . TYR A 1 115 ? -6.838 -1.379 18.203 1.00 97.75 115 TYR A C 1
ATOM 905 O O . TYR A 1 115 ? -7.805 -1.224 18.948 1.00 97.75 115 TYR A O 1
ATOM 913 N N . ASP A 1 116 ? -6.350 -2.585 17.900 1.00 97.19 116 ASP A N 1
ATOM 914 C CA . ASP A 1 116 ? -6.884 -3.848 18.425 1.00 97.19 116 ASP A CA 1
ATOM 915 C C . ASP A 1 116 ? -6.682 -3.986 19.944 1.00 97.19 116 ASP A C 1
ATOM 917 O O . ASP A 1 116 ? -7.637 -3.951 20.726 1.00 97.19 116 ASP A O 1
ATOM 921 N N . PHE A 1 117 ? -5.427 -4.051 20.399 1.00 96.31 117 PHE A N 1
ATOM 922 C CA . PHE A 1 117 ? -5.112 -4.297 21.809 1.00 96.31 117 PHE A CA 1
ATOM 923 C C . PHE A 1 117 ? -5.518 -3.141 22.729 1.00 96.31 117 PHE A C 1
ATOM 925 O O . PHE A 1 117 ? -5.856 -3.354 23.894 1.00 96.31 117 PHE A O 1
ATOM 932 N N . GLY A 1 118 ? -5.499 -1.912 22.214 1.00 93.19 118 GLY A N 1
ATOM 933 C CA . GLY A 1 118 ? -5.880 -0.705 22.940 1.00 93.19 118 GLY A CA 1
ATOM 934 C C . GLY A 1 118 ? -7.361 -0.350 22.833 1.00 93.19 118 GLY A C 1
ATOM 935 O O . GLY A 1 118 ? -7.752 0.682 23.378 1.00 93.19 118 GLY A O 1
ATOM 936 N N . PHE A 1 119 ? -8.193 -1.148 22.151 1.00 93.00 119 PHE A N 1
ATOM 937 C CA . PHE A 1 119 ? -9.546 -0.749 21.742 1.00 93.00 119 PHE A CA 1
ATOM 938 C C . PHE A 1 119 ? -10.378 -0.126 22.878 1.00 93.00 119 PHE A C 1
ATOM 940 O O . PHE A 1 119 ? -10.925 0.967 22.731 1.00 93.00 119 PHE A O 1
ATOM 947 N N . LYS A 1 120 ? -10.418 -0.780 24.048 1.00 91.00 120 LYS A N 1
ATOM 948 C CA . LYS A 1 120 ? -11.191 -0.305 25.212 1.00 91.00 120 LYS A CA 1
ATOM 949 C C . LYS A 1 120 ? -10.602 0.955 25.855 1.00 91.00 120 LYS A C 1
ATOM 951 O O . LYS A 1 120 ? -11.358 1.809 26.305 1.00 91.00 120 LYS A O 1
ATOM 956 N N . SER A 1 121 ? -9.275 1.075 25.917 1.00 92.75 121 SER A N 1
ATOM 957 C CA . SER A 1 121 ? -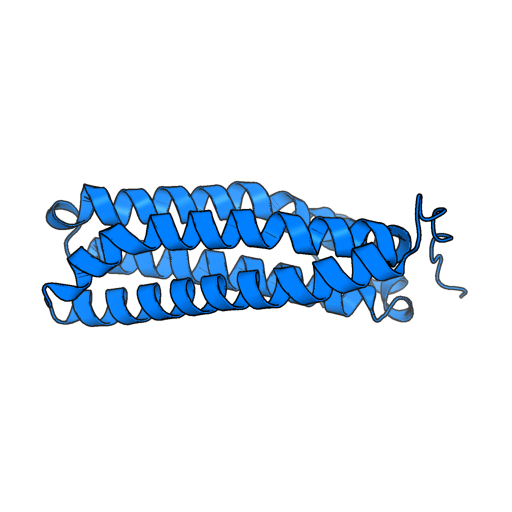8.596 2.208 26.563 1.00 92.75 121 SER A CA 1
ATOM 958 C C . SER A 1 121 ? -8.499 3.446 25.670 1.00 92.75 121 SER A C 1
ATOM 960 O O . SER A 1 121 ? -8.405 4.558 26.180 1.00 92.75 121 SER A O 1
ATOM 962 N N . LEU A 1 122 ? -8.510 3.271 24.345 1.00 91.12 122 LEU A N 1
ATOM 963 C CA . LEU A 1 122 ? -8.367 4.357 23.373 1.00 91.12 122 L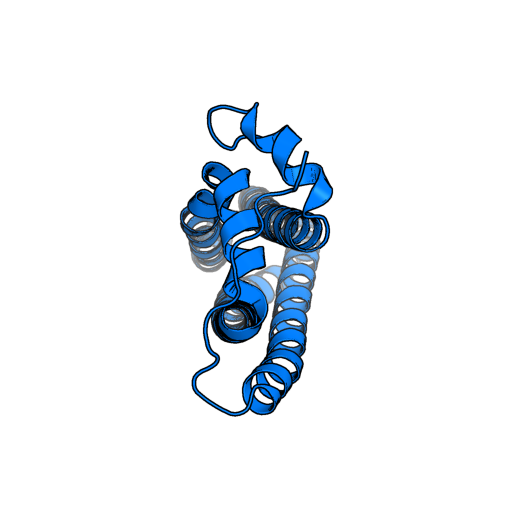EU A CA 1
ATOM 964 C C . LEU A 1 122 ? -9.618 5.244 23.288 1.00 91.12 122 LEU A C 1
ATOM 966 O O . LEU A 1 122 ? -9.507 6.436 22.990 1.00 91.12 122 LEU A O 1
ATOM 970 N N . GLY A 1 123 ? -10.810 4.679 23.513 1.00 91.88 123 GLY A N 1
ATOM 971 C CA . GLY A 1 123 ? -12.077 5.383 23.313 1.00 91.88 123 GLY A CA 1
ATOM 972 C C . GLY A 1 123 ? -12.110 6.110 21.960 1.00 91.88 123 GLY A C 1
ATOM 973 O O . GLY A 1 123 ? -11.659 5.586 20.943 1.00 91.88 123 GLY A O 1
ATOM 974 N N . ARG A 1 124 ? -12.545 7.378 21.952 1.00 91.00 124 ARG A N 1
ATOM 975 C CA . ARG A 1 124 ? -12.618 8.204 20.728 1.00 91.00 124 ARG A CA 1
ATOM 976 C C . ARG A 1 124 ? -11.283 8.401 20.005 1.00 91.00 124 ARG A C 1
ATOM 978 O O . ARG A 1 124 ? -11.295 8.614 18.794 1.00 91.00 124 ARG A O 1
ATOM 985 N N . PHE A 1 125 ? -10.147 8.327 20.700 1.00 95.50 125 PHE A N 1
ATOM 986 C CA . PHE A 1 125 ? -8.839 8.451 20.051 1.00 95.50 125 PHE A CA 1
ATOM 987 C C . PHE A 1 125 ? -8.553 7.268 19.109 1.00 95.50 125 PHE A C 1
ATOM 989 O O . PHE A 1 125 ? -7.865 7.441 18.104 1.00 95.50 125 PHE A O 1
ATOM 996 N N . GLY A 1 126 ? -9.168 6.101 19.346 1.00 96.31 126 GLY A N 1
ATOM 997 C CA . GLY A 1 126 ? -9.062 4.942 18.456 1.00 96.31 126 GLY A CA 1
ATOM 998 C C . GLY A 1 126 ? -9.536 5.237 17.029 1.00 96.31 126 GLY A C 1
ATOM 999 O O . GLY A 1 126 ? -8.956 4.729 16.074 1.00 96.31 126 GLY A O 1
ATOM 1000 N N . VAL A 1 127 ? -10.523 6.124 16.862 1.00 97.31 127 VAL A N 1
ATOM 1001 C CA . VAL A 1 127 ? -10.980 6.570 15.536 1.00 97.31 127 VAL A CA 1
ATOM 1002 C C . VAL A 1 127 ? -9.892 7.359 14.807 1.00 97.31 127 VAL A C 1
ATOM 1004 O O . VAL A 1 127 ? -9.645 7.111 13.631 1.00 97.31 127 VAL A O 1
ATOM 1007 N N . VAL A 1 128 ? -9.219 8.285 15.495 1.00 97.88 128 VAL A N 1
ATOM 1008 C CA . VAL A 1 128 ? -8.134 9.094 14.910 1.00 97.88 128 VAL A CA 1
ATOM 1009 C C . VAL A 1 128 ? -6.950 8.208 14.523 1.00 97.88 128 VAL A C 1
ATOM 1011 O O . VAL A 1 128 ? -6.398 8.355 13.431 1.00 97.88 128 VAL A O 1
ATOM 1014 N N . LEU A 1 129 ? -6.603 7.250 15.385 1.00 98.00 129 LEU A N 1
ATOM 1015 C CA . LEU A 1 129 ? -5.574 6.252 15.105 1.00 98.00 129 LEU A CA 1
ATOM 1016 C C . LEU A 1 129 ? -5.913 5.451 13.841 1.00 98.00 129 LEU A C 1
ATOM 1018 O O . LEU A 1 129 ? -5.094 5.371 12.927 1.00 98.00 129 LEU A O 1
ATOM 1022 N N . LEU A 1 130 ? -7.133 4.916 13.746 1.00 98.12 130 LEU A N 1
ATOM 1023 C CA . LEU A 1 130 ? -7.541 4.115 12.594 1.00 98.12 130 LEU A CA 1
ATOM 1024 C C . LEU A 1 130 ? -7.641 4.945 11.303 1.00 98.12 130 LEU A C 1
ATOM 1026 O O . LEU A 1 130 ? -7.232 4.477 10.244 1.00 98.12 130 LEU A O 1
ATOM 1030 N N . LEU A 1 131 ? -8.105 6.196 11.375 1.00 98.56 131 LEU A N 1
ATOM 1031 C CA . LEU A 1 131 ? -8.074 7.122 10.237 1.00 98.56 131 LEU A CA 1
ATOM 1032 C C . LEU A 1 131 ? -6.643 7.397 9.761 1.00 98.56 131 LEU A C 1
ATOM 1034 O O . LEU A 1 131 ? -6.404 7.468 8.557 1.00 98.56 131 LEU A O 1
ATOM 1038 N N . THR A 1 132 ? -5.689 7.498 10.689 1.00 98.44 132 THR A N 1
ATOM 1039 C CA . THR A 1 132 ? -4.265 7.642 10.355 1.00 98.44 132 THR A CA 1
ATOM 1040 C C . THR A 1 132 ? -3.749 6.400 9.629 1.00 98.44 132 THR A C 1
ATOM 1042 O O . THR A 1 132 ? -3.101 6.527 8.593 1.00 98.44 132 THR A O 1
ATOM 1045 N N . VAL A 1 133 ? -4.092 5.198 10.108 1.00 98.50 133 VAL A N 1
ATOM 1046 C CA . VAL A 1 133 ? -3.749 3.932 9.434 1.00 98.50 133 VAL A CA 1
ATOM 1047 C C . VAL A 1 133 ? -4.321 3.892 8.012 1.00 98.50 133 VAL A C 1
ATOM 1049 O O . VAL A 1 133 ? -3.594 3.584 7.069 1.00 98.50 133 VAL A O 1
ATOM 1052 N N . ILE A 1 134 ? -5.593 4.265 7.832 1.00 98.62 134 ILE A N 1
ATOM 1053 C CA . ILE A 1 134 ? -6.241 4.331 6.511 1.00 98.62 134 ILE A CA 1
ATOM 1054 C C . ILE A 1 134 ? -5.511 5.318 5.592 1.00 98.62 134 ILE A C 1
ATOM 1056 O O . ILE A 1 134 ? -5.212 4.979 4.448 1.00 98.62 134 ILE A O 1
ATOM 1060 N N . ALA A 1 135 ? -5.196 6.519 6.082 1.00 98.69 135 ALA A N 1
ATOM 1061 C CA . ALA A 1 135 ? -4.492 7.534 5.304 1.00 98.69 135 ALA A CA 1
ATOM 1062 C C . ALA A 1 135 ? -3.109 7.045 4.845 1.00 98.69 135 ALA A C 1
ATOM 1064 O O . ALA A 1 135 ? -2.738 7.247 3.690 1.00 98.69 135 ALA A O 1
ATOM 1065 N N . VAL A 1 136 ? -2.377 6.346 5.717 1.00 98.56 136 VAL A N 1
ATOM 1066 C CA . VAL A 1 136 ? -1.079 5.744 5.385 1.00 98.56 136 VAL A CA 1
ATOM 1067 C C . VAL A 1 136 ? -1.221 4.657 4.313 1.00 98.56 136 VAL A C 1
ATOM 1069 O O . VAL A 1 136 ? -0.464 4.664 3.345 1.00 98.56 136 VAL A O 1
ATOM 1072 N N . ILE A 1 137 ? -2.207 3.760 4.426 1.00 98.19 137 ILE A N 1
ATOM 1073 C CA . ILE A 1 137 ? -2.466 2.711 3.421 1.00 98.19 137 ILE A CA 1
ATOM 1074 C C . ILE A 1 137 ? -2.830 3.326 2.060 1.00 98.19 137 ILE A C 1
ATOM 1076 O O . ILE A 1 137 ? -2.322 2.892 1.024 1.00 98.19 137 ILE A O 1
ATOM 1080 N N . LEU A 1 138 ? -3.674 4.361 2.048 1.00 98.38 138 LEU A N 1
ATOM 1081 C CA . LEU A 1 138 ? -4.030 5.085 0.826 1.00 98.38 138 LEU A CA 1
ATOM 1082 C C . LEU A 1 138 ? -2.819 5.787 0.210 1.00 98.38 138 LEU A C 1
ATOM 1084 O O . LEU A 1 138 ? -2.646 5.747 -1.007 1.00 98.38 138 LEU A O 1
ATOM 1088 N N . PHE A 1 139 ? -1.958 6.387 1.032 1.00 98.12 139 PHE A N 1
ATOM 1089 C CA . PHE A 1 139 ? -0.731 7.018 0.559 1.00 98.12 139 PHE A CA 1
ATOM 1090 C C . PHE A 1 139 ? 0.244 6.000 -0.050 1.00 98.12 139 PHE A C 1
ATOM 1092 O O . PHE A 1 139 ? 0.814 6.262 -1.106 1.00 98.12 139 PHE A O 1
ATOM 1099 N N . ILE A 1 140 ? 0.378 4.807 0.540 1.00 97.94 140 ILE A N 1
ATOM 1100 C CA . ILE A 1 140 ? 1.133 3.695 -0.061 1.00 97.94 140 ILE A CA 1
ATOM 1101 C C . ILE A 1 140 ? 0.567 3.361 -1.449 1.00 97.94 140 ILE A C 1
ATOM 1103 O O . ILE A 1 140 ? 1.314 3.326 -2.428 1.00 97.94 140 ILE A O 1
ATOM 1107 N N . GLY A 1 141 ? -0.754 3.184 -1.564 1.00 97.19 141 GLY A N 1
ATOM 1108 C CA . GLY A 1 141 ? -1.417 2.934 -2.849 1.00 97.19 141 GLY A CA 1
ATOM 1109 C C . GLY A 1 141 ? -1.202 4.058 -3.871 1.00 97.19 141 GLY A C 1
ATOM 1110 O O . GLY A 1 141 ? -0.980 3.790 -5.054 1.00 97.19 141 GLY A O 1
ATOM 1111 N N . PHE A 1 142 ? -1.198 5.312 -3.418 1.00 97.50 142 PHE A N 1
ATOM 1112 C CA . PHE A 1 142 ? -0.888 6.476 -4.244 1.00 97.50 142 PHE A CA 1
ATOM 1113 C C . PHE A 1 142 ? 0.549 6.427 -4.778 1.00 97.50 142 PHE A C 1
ATOM 1115 O O . PHE A 1 142 ? 0.744 6.576 -5.984 1.00 97.50 142 PHE A O 1
ATOM 1122 N N . VAL A 1 143 ? 1.548 6.153 -3.934 1.00 97.12 143 VAL A N 1
ATOM 1123 C CA . VAL A 1 143 ? 2.954 6.022 -4.363 1.00 97.12 143 VAL A CA 1
ATOM 1124 C C . VAL A 1 143 ? 3.117 4.888 -5.381 1.00 97.12 143 VAL A C 1
ATOM 1126 O O . VAL A 1 143 ? 3.722 5.099 -6.431 1.00 97.12 143 VAL A O 1
ATOM 1129 N N . PHE A 1 144 ? 2.515 3.717 -5.140 1.00 96.56 144 PHE A N 1
ATOM 1130 C CA . PHE A 1 144 ? 2.529 2.612 -6.109 1.00 96.56 144 PHE A CA 1
ATOM 1131 C C . PHE A 1 144 ? 1.882 2.994 -7.445 1.00 96.56 144 PHE A C 1
ATOM 1133 O O . PHE A 1 144 ? 2.429 2.677 -8.501 1.00 96.56 144 PHE A O 1
ATOM 1140 N N . SER A 1 145 ? 0.754 3.706 -7.412 1.00 96.56 145 SER A N 1
ATOM 1141 C CA . SER A 1 145 ? 0.065 4.164 -8.624 1.00 96.56 145 SER A CA 1
ATOM 1142 C C . SER A 1 145 ? 0.925 5.146 -9.422 1.00 96.56 145 SER A C 1
ATOM 1144 O O . SER A 1 145 ? 1.046 5.001 -10.634 1.00 96.56 145 SER A O 1
ATOM 1146 N N . ASN A 1 146 ? 1.586 6.095 -8.750 1.00 95.81 146 ASN A N 1
ATOM 1147 C CA . ASN A 1 146 ? 2.535 7.006 -9.395 1.00 95.81 146 ASN A CA 1
ATOM 1148 C C . ASN A 1 146 ? 3.698 6.236 -10.034 1.00 95.81 146 ASN A C 1
ATOM 1150 O O . ASN A 1 146 ? 4.056 6.513 -11.176 1.00 95.81 146 ASN A O 1
ATOM 1154 N N . ASN A 1 147 ? 4.269 5.256 -9.326 1.00 96.00 147 ASN A N 1
ATOM 1155 C CA . ASN A 1 147 ? 5.376 4.458 -9.848 1.00 96.00 147 ASN A CA 1
ATOM 1156 C C . ASN A 1 147 ? 4.973 3.683 -11.108 1.00 96.00 147 ASN A C 1
ATOM 1158 O O . ASN A 1 147 ? 5.706 3.698 -12.091 1.00 96.00 147 ASN A O 1
ATOM 1162 N N . LEU A 1 148 ? 3.802 3.040 -11.103 1.00 95.56 148 LEU A N 1
ATOM 1163 C CA . LEU A 1 148 ? 3.305 2.298 -12.264 1.00 95.56 148 LEU A CA 1
ATOM 1164 C C . LEU A 1 148 ? 2.969 3.221 -13.441 1.00 95.56 148 LEU A C 1
ATOM 1166 O O . LEU A 1 148 ? 3.266 2.871 -14.580 1.00 95.56 148 LEU A O 1
ATOM 1170 N N . THR A 1 149 ? 2.415 4.410 -13.192 1.00 95.38 149 THR A N 1
ATOM 1171 C CA . THR A 1 149 ? 2.225 5.420 -14.244 1.00 95.38 149 THR A CA 1
ATOM 1172 C C . THR A 1 149 ? 3.563 5.823 -14.858 1.00 95.38 149 THR A C 1
ATOM 1174 O O . THR A 1 149 ? 3.713 5.768 -16.076 1.00 95.38 149 THR A O 1
ATOM 1177 N N . LEU A 1 150 ? 4.563 6.129 -14.027 1.00 93.69 150 LEU A N 1
ATOM 1178 C CA . LEU A 1 150 ? 5.892 6.530 -14.486 1.00 93.69 150 LEU A CA 1
ATOM 1179 C C . LEU A 1 150 ? 6.623 5.397 -15.224 1.00 93.69 150 LEU A C 1
ATOM 1181 O O . LEU A 1 150 ? 7.329 5.651 -16.199 1.00 93.69 150 LEU A O 1
ATOM 1185 N N . MET A 1 151 ? 6.414 4.144 -14.809 1.00 94.69 151 MET A N 1
ATOM 1186 C CA . MET A 1 151 ? 6.887 2.945 -15.508 1.00 94.69 151 MET A CA 1
ATOM 1187 C C . MET A 1 151 ? 6.331 2.865 -16.941 1.00 94.69 151 MET A C 1
ATOM 1189 O O . MET A 1 151 ? 7.042 2.445 -17.851 1.00 94.69 151 MET A O 1
ATOM 1193 N N . MET A 1 152 ? 5.075 3.279 -17.149 1.00 94.06 152 MET A N 1
ATOM 1194 C CA . MET A 1 152 ? 4.402 3.276 -18.456 1.00 94.06 152 MET A CA 1
ATOM 1195 C C . MET A 1 152 ? 4.708 4.511 -19.315 1.00 94.06 152 MET A C 1
ATOM 1197 O O . MET A 1 152 ? 4.428 4.494 -20.514 1.00 94.06 152 MET A O 1
ATOM 1201 N N . THR A 1 153 ? 5.300 5.568 -18.748 1.00 92.81 153 THR A N 1
ATOM 1202 C CA . THR A 1 153 ? 5.624 6.808 -19.473 1.00 92.81 153 THR A CA 1
ATOM 1203 C C . THR A 1 153 ? 7.115 7.172 -19.433 1.00 92.81 153 THR A C 1
ATOM 1205 O O . THR A 1 153 ? 7.470 8.233 -18.917 1.00 92.81 153 THR A O 1
ATOM 1208 N N . PRO A 1 154 ? 8.026 6.370 -20.018 1.00 91.25 154 PRO A N 1
ATOM 1209 C CA . PRO A 1 154 ? 9.455 6.686 -20.028 1.00 91.25 154 PRO A CA 1
ATOM 1210 C C . PRO A 1 154 ? 9.809 8.077 -20.566 1.00 91.25 154 PRO A C 1
ATOM 1212 O O . PRO A 1 154 ? 10.762 8.712 -20.121 1.00 91.25 154 PRO A O 1
ATOM 1215 N N . GLN A 1 155 ? 9.022 8.597 -21.502 1.00 90.31 155 GLN A N 1
ATOM 1216 C CA . GLN A 1 155 ? 9.191 9.929 -22.075 1.00 90.31 155 GLN A CA 1
ATOM 1217 C C . GLN A 1 155 ? 9.195 11.073 -21.046 1.00 90.31 155 GLN A C 1
ATOM 1219 O O . GLN A 1 155 ? 9.833 12.087 -21.314 1.00 90.31 155 GLN A O 1
ATOM 1224 N N . SER A 1 156 ? 8.535 10.925 -19.889 1.00 88.19 156 SER A N 1
ATOM 1225 C CA . SER A 1 156 ? 8.486 11.969 -18.851 1.00 88.19 156 SER A CA 1
ATOM 1226 C C . SER A 1 156 ? 9.657 11.911 -17.866 1.00 88.19 156 SER A C 1
ATOM 1228 O O . SER A 1 156 ? 9.868 12.850 -17.102 1.00 88.19 156 SER A O 1
ATOM 1230 N N . TRP A 1 157 ? 10.479 10.856 -17.889 1.00 90.50 157 TRP A N 1
ATOM 1231 C CA . TRP A 1 157 ? 11.586 10.679 -16.939 1.00 90.50 157 TRP A CA 1
ATOM 1232 C C . TRP A 1 157 ? 12.583 11.849 -16.878 1.00 90.50 157 TRP A C 1
ATOM 1234 O O . TRP A 1 157 ? 13.005 12.186 -15.769 1.00 90.50 157 TRP A O 1
ATOM 1244 N N . PRO A 1 158 ? 12.949 12.519 -17.995 1.00 88.31 158 PRO A N 1
ATOM 1245 C CA . PRO A 1 158 ? 13.868 13.654 -17.942 1.00 88.31 158 PRO A CA 1
ATOM 1246 C C . PRO A 1 158 ? 13.412 14.788 -17.015 1.00 88.31 158 PRO A C 1
ATOM 1248 O O . PRO A 1 158 ? 14.245 15.478 -16.429 1.00 88.31 158 PRO A O 1
ATOM 1251 N N . GLU A 1 159 ? 12.103 14.962 -16.832 1.00 84.88 159 GLU A N 1
ATOM 1252 C CA . GLU A 1 159 ? 11.540 15.990 -15.953 1.00 84.88 159 GLU A CA 1
ATOM 1253 C C . GL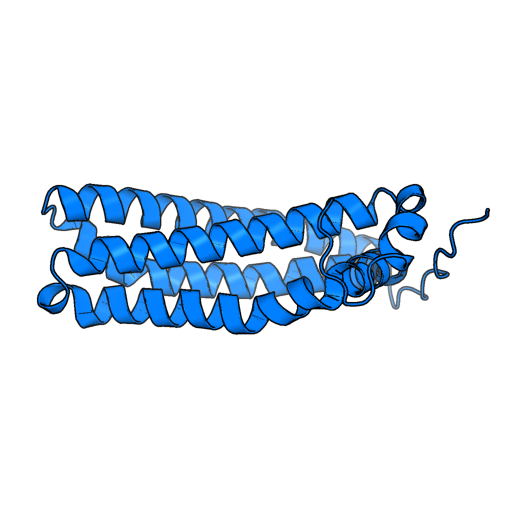U A 1 159 ? 11.872 15.719 -14.479 1.00 84.88 159 GLU A C 1
ATOM 1255 O O . GLU A 1 159 ? 12.109 16.654 -13.705 1.00 84.88 159 GLU A O 1
ATOM 1260 N N . PHE A 1 160 ? 11.975 14.445 -14.096 1.00 83.88 160 PHE A N 1
ATOM 1261 C CA . PHE A 1 160 ? 12.291 14.009 -12.736 1.00 83.88 160 PHE A CA 1
ATOM 1262 C C . PHE A 1 160 ? 13.778 14.169 -12.402 1.00 83.88 160 PHE A C 1
ATOM 1264 O O . PHE A 1 160 ? 14.115 14.368 -11.237 1.00 83.88 160 PHE A O 1
ATOM 1271 N N . PHE A 1 161 ? 14.669 14.195 -13.401 1.00 82.19 161 PHE A N 1
ATOM 1272 C CA . PHE A 1 161 ? 16.104 14.425 -13.177 1.00 82.19 161 PHE A CA 1
ATOM 1273 C C . PHE A 1 161 ? 16.421 15.827 -12.638 1.00 82.19 161 PHE A C 1
ATOM 1275 O O . PHE A 1 161 ? 17.453 16.024 -12.003 1.00 82.19 161 PHE A O 1
ATOM 1282 N N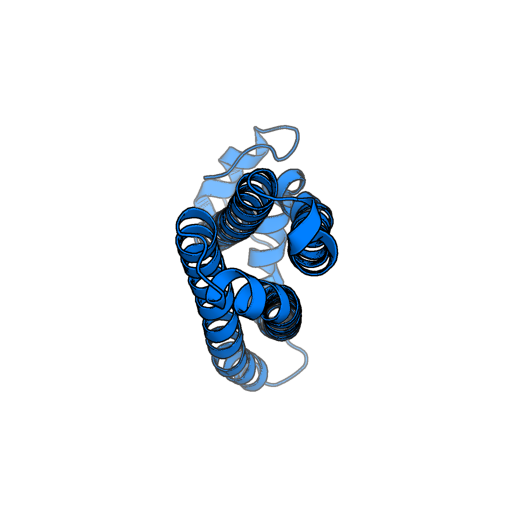 . SER A 1 162 ? 15.529 16.798 -12.858 1.00 75.75 162 SER A N 1
ATOM 1283 C CA . SER A 1 162 ? 15.680 18.160 -12.327 1.00 75.75 162 SER A CA 1
ATOM 1284 C C . SER A 1 162 ? 15.351 18.277 -10.830 1.00 75.75 162 SER A C 1
ATOM 1286 O O . SER A 1 162 ? 15.746 19.247 -10.183 1.00 75.75 162 SER A O 1
ATOM 1288 N N . ALA A 1 163 ? 14.650 17.292 -10.260 1.00 72.81 163 ALA A N 1
ATOM 1289 C CA . ALA A 1 163 ? 14.252 17.278 -8.858 1.00 72.81 163 ALA A CA 1
ATOM 1290 C C . ALA A 1 163 ? 15.298 16.561 -7.997 1.00 72.81 163 ALA A C 1
ATOM 1292 O O . ALA A 1 163 ? 15.176 15.376 -7.677 1.00 72.81 163 ALA A O 1
ATOM 1293 N N . VAL A 1 164 ? 16.334 17.304 -7.602 1.00 62.22 164 VAL A N 1
ATOM 1294 C CA . VAL A 1 164 ? 17.374 16.815 -6.687 1.00 62.22 164 VAL A CA 1
ATOM 1295 C C . VAL A 1 164 ? 16.719 16.394 -5.364 1.00 62.22 164 VAL A C 1
ATOM 1297 O O . VAL A 1 164 ? 16.220 17.231 -4.618 1.00 62.22 164 VAL A O 1
ATOM 1300 N N . GLY A 1 165 ? 16.683 15.085 -5.097 1.00 65.81 165 GLY A N 1
ATOM 1301 C CA . GLY A 1 165 ? 16.110 14.497 -3.878 1.00 65.81 165 GLY A CA 1
ATOM 1302 C C . GLY A 1 165 ? 14.946 13.522 -4.089 1.00 65.81 165 GLY A C 1
ATOM 1303 O O . GLY A 1 165 ? 14.506 12.916 -3.116 1.00 65.81 165 GLY A O 1
ATOM 1304 N N . GLY A 1 166 ? 14.448 13.335 -5.319 1.00 68.12 166 GLY A N 1
ATOM 1305 C CA . GLY A 1 166 ? 13.395 12.343 -5.602 1.00 68.12 166 GLY A CA 1
ATOM 1306 C C . GLY A 1 166 ? 12.047 12.665 -4.942 1.00 68.12 166 GLY A C 1
ATOM 1307 O O . GLY A 1 166 ? 11.300 11.761 -4.576 1.00 68.12 166 GLY A O 1
ATOM 1308 N N . SER A 1 167 ? 11.761 13.958 -4.751 1.00 74.31 167 SER A N 1
ATOM 1309 C CA . SER A 1 167 ? 10.571 14.489 -4.070 1.00 74.31 167 SER A CA 1
ATOM 1310 C C . SER A 1 167 ? 9.391 14.786 -5.001 1.00 74.31 167 SER A C 1
ATOM 1312 O O . SER A 1 167 ? 8.386 15.342 -4.556 1.00 74.31 167 SER A O 1
ATOM 1314 N N . ARG A 1 168 ? 9.474 14.403 -6.281 1.00 79.00 168 ARG A N 1
ATOM 1315 C CA . ARG A 1 168 ? 8.371 14.540 -7.241 1.00 79.00 168 ARG A CA 1
ATOM 1316 C C . ARG A 1 168 ? 7.548 13.258 -7.352 1.00 79.00 168 ARG A C 1
ATOM 1318 O O . ARG A 1 168 ? 8.095 12.159 -7.374 1.00 79.00 168 ARG A O 1
ATOM 1325 N N . LEU A 1 169 ? 6.237 13.439 -7.466 1.00 74.19 169 LEU A N 1
ATOM 1326 C CA . LEU A 1 169 ? 5.233 12.434 -7.813 1.00 74.19 169 LEU A CA 1
ATOM 1327 C C . LEU A 1 169 ? 4.347 13.064 -8.892 1.00 74.19 169 LEU A C 1
ATOM 1329 O O . LEU A 1 169 ? 3.952 14.208 -8.682 1.00 74.19 169 LEU A O 1
ATOM 1333 N N . ASN A 1 170 ? 4.098 12.334 -9.993 1.00 61.62 170 ASN A N 1
ATOM 1334 C CA . ASN A 1 170 ? 3.431 12.784 -11.234 1.00 61.62 170 ASN A CA 1
ATOM 1335 C C . ASN A 1 170 ? 3.710 14.247 -11.609 1.00 61.62 170 ASN A C 1
ATOM 1337 O O . ASN A 1 170 ? 2.919 15.139 -11.231 1.00 61.62 170 ASN A O 1
#

pLDDT: mean 93.74, std 8.02, range [53.19, 98.69]

Sequence (170 aa):
MNTPVPVPDSIPTAWGWFQFFLLLTFPLHLLFMNSLLGASVVAVRAHLKGEELAHELAKVIPLLIALTVNFGVAPLLFLQVLHGHLFYASSILMGAFWIALVPLLLLAYYGAYWYDFGFKSLGRFGVVLLLTVIAVILFIGFVFSNNLTLMMTPQSWPEFFSAVGGSRLN

Foldseek 3Di:
DDQPQDDADDQPDDLVVLVVQLVVLVVQLVVLLCVLLVLLVVLLVCLVVVHPSVQVSLVCNLVSLVSNVVSVVSNVVSCCSNQVSLLVLLCVLLVVLNVVLVVLSVLLNVLSVCLNVCVVVCRPVSSVSSVSSSVSSVSSVLQVVQSVVSSVCSVCSVVSVVDPPSNDGD

Radius of gyration: 18.86 Å; chains: 1; bounding box: 40×37×53 Å

Secondary structure (DSSP, 8-state):
----PPPPPPPSS-HHHHHHHHHHHHHHHHHHHHHHHHHHHHHHHHHHHT-THHHHHHHHHHHHHHHHHHHHHHHHHHHHHHHHHHHHHHHHHTHHHHHHHHHHHHHHHHHHHHHHHTHHHHTTHHHHHHHHHHHHHHHHHHHHHHHHHHHH-GGGHHHHTTSTTS----